Protein AF-A0A6L3N3D2-F1 (afdb_monomer_lite)

Foldseek 3Di:
DDPPPPPQPDDPDQLVPDDPVRLLVVLLVCVVVVHDPVNSQSSLVSNQWHFDPDADPVSRGTDTDGNPPD

Organism: NCBI:txid1503054

Radius of gyration: 12.75 Å; chains: 1; bounding box: 33×38×30 Å

Structure (mmCIF, N/CA/C/O backbone):
data_AF-A0A6L3N3D2-F1
#
_entry.id   AF-A0A6L3N3D2-F1
#
loop_
_atom_site.group_PDB
_atom_site.id
_atom_site.type_symbol
_atom_site.label_atom_id
_atom_site.label_alt_id
_atom_site.label_comp_id
_atom_site.label_asym_id
_atom_site.label_entity_id
_atom_site.label_seq_id
_atom_site.pdbx_PDB_ins_code
_atom_site.Cartn_x
_atom_site.Cartn_y
_atom_site.Cartn_z
_atom_site.occupancy
_atom_site.B_iso_or_equiv
_atom_site.auth_seq_id
_atom_site.auth_comp_id
_atom_site.auth_asym_id
_atom_site.auth_atom_id
_atom_site.pdbx_PDB_model_num
ATOM 1 N N . MET A 1 1 ? 15.387 -25.353 4.644 1.00 37.75 1 MET A N 1
ATOM 2 C CA . MET A 1 1 ? 14.199 -24.601 4.191 1.00 37.75 1 MET A CA 1
ATOM 3 C C . MET A 1 1 ? 13.964 -23.470 5.174 1.00 37.75 1 MET A C 1
ATOM 5 O O . MET A 1 1 ? 13.690 -23.758 6.330 1.00 37.75 1 MET A O 1
ATOM 9 N N . ALA A 1 2 ? 14.158 -22.217 4.765 1.00 47.06 2 ALA A N 1
ATOM 10 C CA . ALA A 1 2 ? 13.833 -21.070 5.605 1.00 47.06 2 ALA A CA 1
ATOM 11 C C . ALA A 1 2 ? 12.371 -20.699 5.351 1.00 47.06 2 ALA A C 1
ATOM 13 O O . ALA A 1 2 ? 12.046 -20.095 4.332 1.00 47.06 2 ALA A O 1
ATOM 14 N N . THR A 1 3 ? 11.478 -21.103 6.249 1.00 55.88 3 THR A N 1
ATOM 15 C CA . THR A 1 3 ? 10.139 -20.525 6.320 1.00 55.88 3 THR A CA 1
ATOM 16 C C . THR A 1 3 ? 10.342 -19.092 6.796 1.00 55.88 3 THR A C 1
ATOM 18 O O . THR A 1 3 ? 10.526 -18.854 7.987 1.00 55.88 3 THR A O 1
ATOM 21 N N . LEU A 1 4 ? 10.412 -18.135 5.865 1.00 53.94 4 LEU A N 1
ATOM 22 C CA . LEU A 1 4 ? 10.275 -16.721 6.194 1.00 53.94 4 LEU A CA 1
ATOM 23 C C . LEU A 1 4 ? 8.893 -16.588 6.823 1.00 53.94 4 LEU A C 1
ATOM 25 O O . LEU A 1 4 ? 7.878 -16.551 6.127 1.00 53.94 4 LEU A O 1
ATOM 29 N N . ALA A 1 5 ? 8.852 -16.615 8.154 1.00 49.81 5 ALA A N 1
ATOM 30 C CA . ALA A 1 5 ? 7.697 -16.176 8.898 1.00 49.81 5 ALA A CA 1
ATOM 31 C C . ALA A 1 5 ? 7.446 -14.751 8.415 1.00 49.81 5 ALA A C 1
ATOM 33 O O . ALA A 1 5 ? 8.196 -13.834 8.746 1.00 49.81 5 ALA A O 1
ATOM 34 N N . SER A 1 6 ? 6.446 -14.595 7.547 1.00 55.47 6 SER A N 1
ATOM 35 C CA . SER A 1 6 ? 5.875 -13.303 7.216 1.00 55.47 6 SER A CA 1
ATOM 36 C C . SER A 1 6 ? 5.326 -12.781 8.533 1.00 55.47 6 SER A C 1
ATOM 38 O O . SER A 1 6 ? 4.195 -13.086 8.910 1.00 55.47 6 SER A O 1
ATOM 40 N N . ALA A 1 7 ? 6.182 -12.116 9.311 1.00 56.84 7 ALA A N 1
ATOM 41 C CA . ALA A 1 7 ? 5.775 -11.438 10.518 1.00 56.84 7 ALA A CA 1
ATOM 42 C C . ALA A 1 7 ? 4.669 -10.497 10.063 1.00 56.84 7 ALA A C 1
ATOM 44 O O . ALA A 1 7 ? 4.900 -9.586 9.264 1.00 56.84 7 ALA A O 1
ATOM 45 N N . ALA A 1 8 ? 3.435 -10.806 10.458 1.00 57.94 8 ALA A N 1
ATOM 46 C CA . ALA A 1 8 ? 2.303 -9.992 10.087 1.00 57.94 8 ALA A CA 1
ATOM 47 C C . ALA A 1 8 ? 2.624 -8.583 10.577 1.00 57.94 8 ALA A C 1
ATOM 49 O O . ALA A 1 8 ? 2.759 -8.379 11.776 1.00 57.94 8 ALA A O 1
ATOM 50 N N . VAL A 1 9 ? 2.793 -7.638 9.649 1.00 63.34 9 VAL A N 1
ATOM 51 C CA . VAL A 1 9 ? 3.108 -6.240 9.973 1.00 63.34 9 VAL A CA 1
ATOM 52 C C . VAL A 1 9 ? 2.022 -5.712 10.906 1.00 63.34 9 VAL A C 1
ATOM 54 O O . VAL A 1 9 ? 0.920 -5.402 10.458 1.00 63.34 9 VAL A O 1
ATOM 57 N N . VAL A 1 10 ? 2.265 -5.700 12.212 1.00 68.00 10 VAL A N 1
ATOM 58 C CA . VAL A 1 10 ? 1.254 -5.248 13.163 1.00 68.00 10 VAL A CA 1
ATOM 59 C C . VAL A 1 10 ? 1.131 -3.746 12.969 1.00 68.00 10 VAL A C 1
ATOM 61 O O . VAL A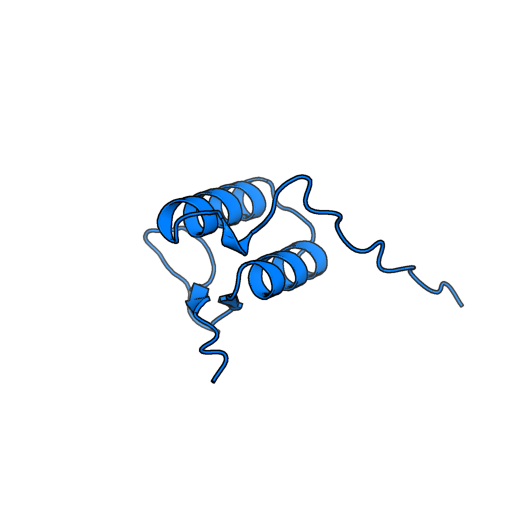 1 10 ? 2.059 -2.997 13.260 1.00 68.00 10 VAL A O 1
ATOM 64 N N . MET A 1 11 ? -0.002 -3.312 12.420 1.00 70.69 11 MET A N 1
ATOM 65 C CA . MET A 1 11 ? -0.321 -1.893 12.348 1.00 70.69 11 MET A CA 1
ATOM 66 C C . MET A 1 11 ? -0.651 -1.440 13.771 1.00 70.69 11 MET A C 1
ATOM 68 O O . MET A 1 11 ? -1.575 -1.995 14.367 1.00 70.69 11 MET A O 1
ATOM 72 N N . PRO A 1 12 ? 0.057 -0.447 14.338 1.00 74.81 12 PRO A N 1
ATOM 73 C CA . PRO A 1 12 ? -0.231 0.043 15.686 1.00 74.81 12 PRO A CA 1
ATOM 74 C C . PRO A 1 12 ? -1.532 0.864 15.749 1.00 74.81 12 PRO A C 1
ATOM 76 O O . PRO A 1 12 ? -1.896 1.383 16.800 1.00 74.81 12 PRO A O 1
ATOM 79 N N . PHE A 1 13 ? -2.226 1.006 14.621 1.00 78.06 13 PHE A N 1
ATOM 80 C CA . PHE A 1 13 ? -3.474 1.734 14.469 1.00 78.06 13 PHE A CA 1
ATOM 81 C C . PHE A 1 13 ? -4.472 0.906 13.660 1.00 78.06 13 PHE A C 1
ATOM 83 O O . PHE A 1 13 ? -4.096 0.057 12.852 1.00 78.06 13 PHE A O 1
ATOM 90 N N . ASP A 1 14 ? -5.755 1.201 13.852 1.00 79.12 14 ASP A N 1
ATOM 91 C CA . ASP A 1 14 ? -6.827 0.626 13.048 1.00 79.12 14 ASP A CA 1
ATOM 92 C C . ASP A 1 14 ? -6.888 1.332 11.677 1.00 79.12 14 ASP A C 1
ATOM 94 O O . ASP A 1 14 ? -7.245 2.517 11.613 1.00 79.12 14 ASP A O 1
ATOM 98 N N . PRO A 1 15 ? -6.556 0.645 10.568 1.00 74.00 15 PRO A N 1
ATOM 99 C CA . PRO A 1 15 ? -6.584 1.239 9.237 1.00 74.00 15 PRO A CA 1
ATOM 100 C C . PRO A 1 15 ? -7.996 1.663 8.816 1.00 74.00 15 PRO A C 1
ATOM 102 O O . PRO A 1 15 ? -8.126 2.610 8.038 1.00 74.00 15 PRO A O 1
ATOM 105 N N . ALA A 1 16 ? -9.053 1.034 9.347 1.00 74.50 16 ALA A N 1
ATOM 106 C CA . ALA A 1 16 ? -10.435 1.396 9.039 1.00 74.50 16 ALA A CA 1
ATOM 107 C C . ALA A 1 16 ? -10.801 2.793 9.566 1.00 74.50 16 ALA A C 1
ATOM 109 O O . ALA A 1 16 ? -11.619 3.480 8.956 1.00 74.50 16 ALA A O 1
ATOM 110 N N . ARG A 1 17 ? -10.146 3.248 10.643 1.00 83.12 17 ARG A N 1
ATOM 111 C CA . ARG A 1 17 ? -10.366 4.571 11.252 1.00 83.12 17 ARG A CA 1
ATOM 112 C C . ARG A 1 17 ? -9.629 5.707 10.545 1.00 83.12 17 ARG A C 1
ATOM 114 O O . ARG A 1 17 ? -9.917 6.871 10.810 1.00 83.12 17 ARG A O 1
ATOM 121 N N . LEU A 1 18 ? -8.685 5.398 9.656 1.00 83.69 18 LEU A N 1
ATOM 122 C CA . LEU A 1 18 ? -7.987 6.412 8.870 1.00 83.69 18 LEU A CA 1
ATOM 123 C C . LEU A 1 18 ? -8.852 6.878 7.698 1.00 83.69 18 LEU A C 1
ATOM 125 O O . LEU A 1 18 ? -9.397 6.051 6.958 1.00 83.69 18 LEU A O 1
ATOM 129 N N . SER A 1 19 ? -8.897 8.194 7.477 1.00 88.25 19 SER A N 1
ATOM 130 C CA . SER A 1 19 ? -9.438 8.768 6.243 1.00 88.25 19 SER A CA 1
ATOM 131 C C . SER A 1 19 ? -8.630 8.305 5.028 1.00 88.25 19 SER A C 1
ATOM 133 O O . SER A 1 19 ? -7.450 7.959 5.141 1.00 88.25 19 SER A O 1
ATOM 135 N N . LEU A 1 20 ? -9.249 8.310 3.846 1.00 85.19 20 LEU A N 1
ATOM 136 C CA . LEU A 1 20 ? -8.593 7.868 2.611 1.00 85.19 20 LEU A CA 1
ATOM 137 C C . LEU A 1 20 ? -7.293 8.635 2.334 1.00 85.19 20 LEU A C 1
ATOM 139 O O . LEU A 1 20 ? -6.292 8.015 1.970 1.00 85.19 20 LEU A O 1
ATOM 143 N N . ASP A 1 21 ? -7.281 9.944 2.588 1.00 87.75 21 ASP A N 1
ATOM 144 C CA . ASP A 1 21 ? -6.098 10.787 2.402 1.00 87.75 21 ASP A CA 1
ATOM 145 C C . ASP A 1 21 ? -4.953 10.378 3.327 1.00 87.75 21 ASP A C 1
ATOM 147 O O . ASP A 1 21 ? -3.818 10.241 2.874 1.00 87.75 21 ASP A O 1
ATOM 151 N N . LYS A 1 22 ? -5.249 10.071 4.598 1.00 89.62 22 LYS A N 1
ATOM 152 C CA . LYS A 1 22 ? -4.232 9.602 5.548 1.00 89.62 22 LYS A CA 1
ATOM 153 C C . LYS A 1 22 ? -3.667 8.238 5.182 1.00 89.62 22 LYS A C 1
ATOM 155 O O . LYS A 1 22 ? -2.472 8.012 5.356 1.00 89.62 22 LYS A O 1
ATOM 160 N N . ARG A 1 23 ? -4.478 7.345 4.612 1.00 90.00 23 ARG A N 1
ATOM 161 C CA . ARG A 1 23 ? -3.978 6.056 4.105 1.00 90.00 23 ARG A CA 1
ATOM 162 C C . ARG A 1 23 ? -3.028 6.246 2.920 1.00 90.00 23 ARG A C 1
ATOM 164 O O . ARG A 1 23 ? -1.990 5.592 2.866 1.00 90.00 23 ARG A O 1
ATOM 171 N N . ARG A 1 24 ? -3.357 7.152 1.991 1.00 88.62 24 ARG A N 1
ATOM 172 C CA . ARG A 1 24 ? -2.505 7.476 0.831 1.00 88.62 24 ARG A CA 1
ATOM 173 C C . ARG A 1 24 ? -1.204 8.150 1.252 1.00 88.62 24 ARG A C 1
ATOM 175 O O . ARG A 1 24 ? -0.145 7.785 0.753 1.00 88.62 24 ARG A O 1
ATOM 182 N N . GLU A 1 25 ? -1.277 9.103 2.177 1.00 90.50 25 GLU A N 1
ATOM 183 C CA . GLU A 1 25 ? -0.109 9.779 2.749 1.00 90.50 25 GLU A CA 1
ATOM 184 C C . GLU A 1 25 ? 0.835 8.775 3.424 1.00 90.50 25 GLU A C 1
ATOM 186 O O . GLU A 1 25 ? 2.035 8.780 3.156 1.00 90.50 25 GLU A O 1
ATOM 191 N N . TYR A 1 26 ? 0.287 7.855 4.222 1.00 90.56 26 TYR A N 1
ATOM 192 C CA . TYR A 1 26 ? 1.064 6.799 4.864 1.00 90.56 26 TYR A CA 1
ATOM 193 C C . TYR A 1 26 ? 1.752 5.875 3.848 1.00 90.56 26 TYR A C 1
ATOM 195 O O . TYR A 1 26 ? 2.944 5.604 3.968 1.00 90.56 26 TYR A O 1
ATOM 203 N N . LEU A 1 27 ? 1.041 5.442 2.802 1.00 91.12 27 LEU A N 1
ATOM 204 C CA . LEU A 1 27 ? 1.634 4.617 1.745 1.00 91.12 27 LEU A CA 1
ATOM 205 C C . LEU A 1 27 ? 2.733 5.363 0.976 1.00 91.12 27 LEU A C 1
ATOM 207 O O . LEU A 1 27 ? 3.789 4.789 0.727 1.00 91.12 27 LEU A O 1
ATOM 211 N N . ARG A 1 28 ? 2.555 6.656 0.684 1.00 92.12 28 ARG A N 1
ATOM 212 C CA . ARG A 1 28 ? 3.625 7.480 0.095 1.00 92.12 28 ARG A CA 1
ATOM 213 C C . ARG A 1 28 ? 4.856 7.549 0.996 1.00 92.12 28 ARG A C 1
ATOM 215 O O . ARG A 1 28 ? 5.974 7.492 0.493 1.00 92.12 28 ARG A O 1
ATOM 222 N N . ALA A 1 29 ? 4.667 7.666 2.310 1.00 91.94 29 ALA A N 1
ATOM 223 C CA . ALA A 1 29 ? 5.775 7.682 3.261 1.00 91.94 29 ALA A CA 1
ATOM 224 C C . ALA A 1 29 ? 6.544 6.350 3.264 1.00 91.94 29 ALA A C 1
ATOM 226 O O . ALA A 1 29 ? 7.770 6.365 3.210 1.00 91.94 29 ALA A O 1
ATOM 227 N N . LEU A 1 30 ? 5.839 5.2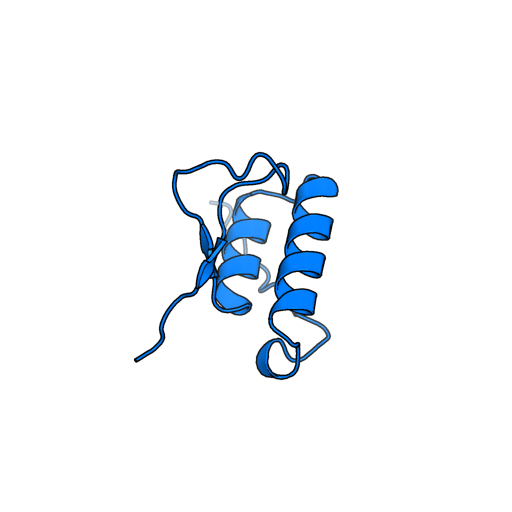12 3.252 1.00 91.12 30 LEU A N 1
ATOM 228 C CA . LEU A 1 30 ? 6.472 3.890 3.168 1.00 91.12 30 LEU A CA 1
ATOM 229 C C . LEU A 1 30 ? 7.226 3.683 1.853 1.00 91.12 30 LEU A C 1
ATOM 231 O O . LEU A 1 30 ? 8.328 3.148 1.866 1.00 91.12 30 LEU A O 1
ATOM 235 N N . TRP A 1 31 ? 6.656 4.131 0.733 1.00 90.94 31 TRP A N 1
ATOM 236 C CA . TRP A 1 31 ? 7.319 4.052 -0.567 1.00 90.94 31 TRP A CA 1
ATOM 237 C C . TRP A 1 31 ? 8.617 4.866 -0.592 1.00 90.94 31 TRP A C 1
ATOM 239 O O . TRP A 1 31 ? 9.663 4.370 -0.993 1.00 90.94 31 TRP A O 1
ATOM 249 N N . ARG A 1 32 ? 8.577 6.108 -0.091 1.00 90.81 32 ARG A N 1
ATOM 250 C CA . ARG A 1 32 ? 9.763 6.977 0.009 1.00 90.81 32 ARG A CA 1
ATOM 251 C C . ARG A 1 32 ? 10.834 6.438 0.952 1.00 90.81 32 ARG A C 1
ATOM 253 O O . ARG A 1 32 ? 11.997 6.788 0.795 1.00 90.81 32 ARG A O 1
ATOM 260 N N . ALA A 1 33 ? 10.441 5.630 1.932 1.00 91.56 33 ALA A N 1
ATOM 261 C CA . ALA A 1 33 ? 11.357 4.967 2.848 1.00 91.56 33 ALA A CA 1
ATOM 262 C C . ALA A 1 33 ? 11.995 3.695 2.256 1.00 91.56 33 ALA A C 1
ATOM 264 O O . ALA A 1 33 ? 12.719 3.018 2.979 1.00 91.56 33 ALA A O 1
ATOM 265 N N . ASP A 1 34 ? 11.727 3.376 0.982 1.00 89.75 34 ASP A N 1
ATOM 266 C CA . ASP A 1 34 ? 12.267 2.211 0.268 1.00 89.75 34 ASP A CA 1
ATOM 267 C C . ASP A 1 34 ? 12.050 0.893 1.033 1.00 89.75 34 ASP A C 1
ATOM 269 O O . ASP A 1 34 ? 12.923 0.035 1.163 1.00 89.75 34 ASP A O 1
ATOM 273 N N . ILE A 1 35 ? 10.858 0.763 1.622 1.00 87.06 35 ILE A N 1
ATOM 274 C CA . ILE A 1 35 ? 10.459 -0.438 2.354 1.00 87.06 35 ILE A CA 1
ATOM 275 C C . ILE A 1 35 ? 10.380 -1.615 1.383 1.00 87.06 35 ILE A C 1
ATOM 277 O O . ILE A 1 35 ? 9.932 -1.462 0.247 1.00 87.06 35 ILE A O 1
ATOM 281 N N . ASP A 1 36 ? 10.736 -2.805 1.879 1.00 89.50 36 ASP A N 1
ATOM 282 C CA . ASP A 1 36 ? 10.628 -4.058 1.136 1.00 89.50 36 ASP A CA 1
ATOM 2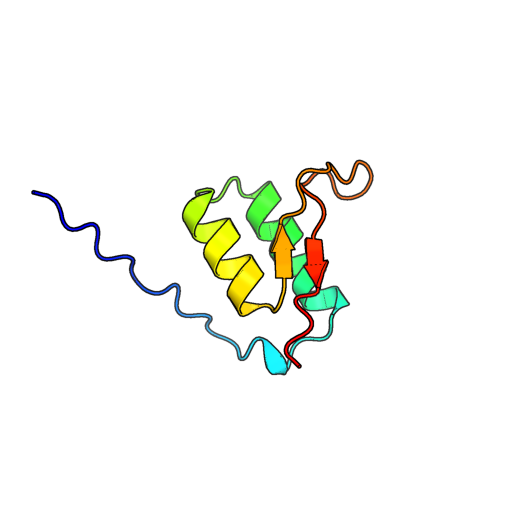83 C C . ASP A 1 36 ? 9.309 -4.140 0.326 1.00 89.50 36 ASP A C 1
ATOM 285 O O . ASP A 1 36 ? 8.218 -3.958 0.891 1.00 89.50 36 ASP A O 1
ATOM 289 N N . PRO A 1 37 ? 9.375 -4.429 -0.987 1.00 85.69 37 PRO A N 1
ATOM 290 C CA . PRO A 1 37 ? 8.198 -4.417 -1.847 1.00 85.69 37 PRO A CA 1
ATOM 291 C C . PRO A 1 37 ? 7.076 -5.357 -1.392 1.00 85.69 37 PRO A C 1
ATOM 293 O O . PRO A 1 37 ? 5.899 -5.019 -1.537 1.00 85.69 37 PRO A O 1
ATOM 296 N N . PHE A 1 38 ? 7.390 -6.520 -0.808 1.00 87.44 38 PHE A N 1
ATOM 297 C CA . PHE A 1 38 ? 6.369 -7.449 -0.316 1.00 87.44 38 PHE A CA 1
ATOM 298 C C . PHE A 1 38 ? 5.677 -6.907 0.937 1.00 87.44 38 PHE A C 1
ATOM 300 O O . PHE A 1 38 ? 4.450 -7.009 1.062 1.00 87.44 38 PHE A O 1
ATOM 307 N N . VAL A 1 39 ? 6.439 -6.279 1.836 1.00 87.50 39 VAL A N 1
ATOM 308 C CA . VAL A 1 39 ? 5.906 -5.571 3.012 1.00 87.50 39 VAL A CA 1
ATOM 309 C C . VAL A 1 39 ? 4.997 -4.417 2.585 1.00 87.50 39 VAL A C 1
ATOM 311 O O . VAL A 1 39 ? 3.900 -4.253 3.136 1.00 87.50 39 VAL A O 1
ATOM 314 N N . PHE A 1 40 ? 5.404 -3.651 1.572 1.00 90.56 40 PHE A N 1
ATOM 315 C CA . PHE A 1 40 ? 4.613 -2.553 1.026 1.00 90.56 40 PHE A CA 1
ATOM 316 C C . PHE A 1 40 ? 3.290 -3.039 0.419 1.00 90.56 40 PHE A C 1
ATOM 318 O O . PHE A 1 40 ? 2.225 -2.542 0.789 1.00 90.56 40 PHE A O 1
ATOM 325 N N . VAL A 1 41 ? 3.325 -4.062 -0.444 1.00 89.31 41 VAL A N 1
ATOM 326 C CA . VAL A 1 41 ? 2.119 -4.653 -1.059 1.00 89.31 41 VAL A CA 1
ATOM 327 C C . VAL A 1 41 ? 1.157 -5.179 0.011 1.00 89.31 41 VAL A C 1
ATOM 329 O O . VAL A 1 41 ? -0.051 -4.933 -0.057 1.00 89.31 41 VAL A O 1
ATOM 332 N N . GLY A 1 42 ? 1.675 -5.888 1.018 1.00 89.31 42 GLY A N 1
ATOM 333 C CA . GLY A 1 42 ? 0.869 -6.396 2.130 1.00 89.31 42 GLY A CA 1
ATOM 334 C C . GLY A 1 42 ? 0.208 -5.273 2.933 1.00 89.31 42 GLY A C 1
ATOM 335 O O . GLY A 1 42 ? -0.966 -5.368 3.300 1.00 89.31 42 GLY A O 1
ATOM 336 N N . THR A 1 43 ? 0.937 -4.181 3.146 1.00 89.62 43 THR A N 1
ATOM 337 C CA . THR A 1 43 ? 0.446 -2.980 3.828 1.00 89.62 43 THR A CA 1
ATOM 338 C C . THR A 1 43 ? -0.636 -2.263 3.022 1.00 89.62 43 THR A C 1
ATOM 340 O O . THR A 1 43 ? -1.695 -1.952 3.570 1.00 89.62 43 THR A O 1
ATOM 343 N N . ALA A 1 44 ? -0.424 -2.062 1.719 1.00 90.88 44 ALA A N 1
ATOM 344 C CA . ALA A 1 44 ? -1.411 -1.461 0.823 1.00 90.88 44 ALA A CA 1
ATOM 345 C C . ALA A 1 44 ? -2.731 -2.242 0.843 1.00 90.88 44 ALA A C 1
ATOM 347 O O . ALA A 1 44 ? -3.790 -1.648 1.053 1.00 90.88 44 ALA A O 1
ATOM 348 N N . ARG A 1 45 ? -2.668 -3.579 0.756 1.00 89.56 45 ARG A N 1
ATOM 349 C CA . ARG A 1 45 ? -3.857 -4.445 0.827 1.00 89.56 45 ARG A CA 1
ATOM 350 C C . ARG A 1 45 ? -4.624 -4.286 2.134 1.00 89.56 45 ARG A C 1
ATOM 352 O O . ARG A 1 45 ? -5.844 -4.162 2.105 1.00 89.56 45 ARG A O 1
ATOM 359 N N . ARG A 1 46 ? -3.930 -4.222 3.275 1.00 87.12 46 ARG A N 1
ATOM 360 C CA . ARG A 1 46 ? -4.562 -3.998 4.592 1.00 87.12 46 ARG A CA 1
ATOM 361 C C . ARG A 1 46 ? -5.219 -2.626 4.724 1.00 87.12 46 ARG A C 1
ATOM 363 O O . ARG A 1 46 ? -6.182 -2.487 5.469 1.00 87.12 46 ARG A O 1
ATOM 370 N N . LEU A 1 47 ? -4.729 -1.627 3.993 1.00 88.94 47 LEU A N 1
ATOM 371 C CA . LEU A 1 47 ? -5.328 -0.291 3.932 1.00 88.94 47 LEU A CA 1
ATOM 372 C C . LEU A 1 47 ? -6.486 -0.195 2.923 1.00 88.94 47 LEU A C 1
ATOM 374 O O . LEU A 1 47 ? -7.100 0.871 2.806 1.00 88.94 47 LEU A O 1
ATOM 378 N N . GLY A 1 48 ? -6.811 -1.298 2.240 1.00 89.00 48 GLY A N 1
ATOM 379 C CA . GLY A 1 48 ? -7.880 -1.379 1.248 1.00 89.00 48 GLY A CA 1
ATOM 380 C C . GLY A 1 48 ? -7.437 -0.985 -0.159 1.00 89.00 48 GLY A C 1
ATOM 381 O O . GLY A 1 48 ? -8.258 -0.499 -0.929 1.00 89.00 48 GLY A O 1
ATOM 382 N N . TYR A 1 49 ? -6.157 -1.163 -0.497 1.00 90.69 49 TYR A N 1
ATOM 383 C CA . TYR A 1 49 ? -5.609 -0.820 -1.808 1.00 90.69 49 TYR A CA 1
ATOM 384 C C . TYR A 1 49 ? -4.918 -2.001 -2.489 1.00 90.69 49 TYR A C 1
ATOM 386 O O . TYR A 1 49 ? -4.190 -2.778 -1.874 1.00 90.69 49 TYR A O 1
ATOM 394 N N . ALA A 1 50 ? -5.108 -2.096 -3.798 1.00 90.25 50 ALA A N 1
ATOM 395 C CA . ALA A 1 50 ? -4.295 -2.892 -4.696 1.00 90.25 50 ALA A CA 1
ATOM 396 C C . ALA A 1 50 ? -3.322 -1.971 -5.438 1.00 90.25 50 ALA A C 1
ATOM 398 O O . ALA A 1 50 ? -3.615 -0.800 -5.686 1.00 90.25 50 ALA A O 1
ATOM 399 N N . LEU A 1 51 ? -2.165 -2.508 -5.809 1.00 88.31 51 LEU A N 1
ATOM 400 C CA . LEU A 1 51 ? -1.219 -1.807 -6.670 1.00 88.31 51 LEU A CA 1
ATOM 401 C C . LEU A 1 51 ? -1.630 -2.024 -8.121 1.00 88.31 51 LEU A C 1
ATOM 403 O O . LEU A 1 51 ? -1.781 -3.163 -8.561 1.00 88.31 51 LEU A O 1
ATOM 407 N N . GLY A 1 52 ? -1.834 -0.931 -8.846 1.00 84.25 52 GLY A N 1
ATOM 408 C CA . GLY A 1 52 ? -2.008 -0.960 -10.289 1.00 84.25 52 GLY A CA 1
ATOM 409 C C . GLY A 1 52 ? -0.664 -1.129 -10.996 1.00 84.25 52 GLY A C 1
ATOM 410 O O . GLY A 1 52 ? 0.376 -0.717 -10.489 1.00 84.25 52 GLY A O 1
ATOM 411 N N . CYS A 1 53 ? -0.689 -1.671 -12.213 1.00 82.19 53 CYS A N 1
ATOM 412 C CA . CYS A 1 53 ? 0.488 -1.773 -13.088 1.00 82.19 53 CYS A CA 1
ATOM 413 C C . CYS A 1 53 ? 0.905 -0.430 -13.721 1.00 82.19 53 CYS A C 1
ATOM 415 O O . CYS A 1 53 ? 1.736 -0.407 -14.624 1.00 82.19 53 CYS A O 1
ATOM 417 N N . HIS A 1 54 ? 0.311 0.676 -13.274 1.00 87.50 54 HIS A N 1
ATOM 418 C CA . HIS A 1 54 ? 0.576 2.020 -13.768 1.00 87.50 54 HIS A CA 1
ATOM 419 C C . HIS A 1 54 ? 1.372 2.806 -12.733 1.00 87.50 54 HIS A C 1
ATOM 421 O O . HIS A 1 54 ? 1.240 2.584 -11.528 1.00 87.50 54 HIS A O 1
ATOM 427 N N . TRP A 1 55 ? 2.168 3.752 -13.216 1.00 88.69 55 TRP A N 1
ATOM 428 C CA . TRP A 1 55 ? 2.922 4.670 -12.377 1.00 88.69 55 TRP A CA 1
ATOM 429 C C . TRP A 1 55 ? 2.159 5.983 -12.195 1.00 88.69 55 TRP A C 1
ATOM 431 O O . TRP A 1 55 ? 1.697 6.567 -13.174 1.00 88.69 55 TRP A O 1
ATOM 441 N N . ASP A 1 56 ? 2.030 6.442 -10.953 1.00 88.50 56 ASP A N 1
ATOM 442 C CA . ASP A 1 56 ? 1.505 7.765 -10.618 1.00 88.50 56 ASP A CA 1
ATOM 443 C C . ASP A 1 56 ? 2.682 8.751 -10.579 1.00 88.50 56 ASP A C 1
ATOM 445 O O . ASP A 1 56 ? 3.509 8.720 -9.663 1.00 88.50 56 ASP A O 1
ATOM 449 N N . ALA A 1 57 ? 2.784 9.603 -11.604 1.00 87.69 57 ALA A N 1
ATOM 450 C CA . ALA A 1 57 ? 3.873 10.569 -11.737 1.00 87.69 57 ALA A CA 1
ATOM 451 C C . ALA A 1 57 ? 3.835 11.661 -10.655 1.00 87.69 57 ALA A C 1
ATOM 453 O O . ALA A 1 57 ?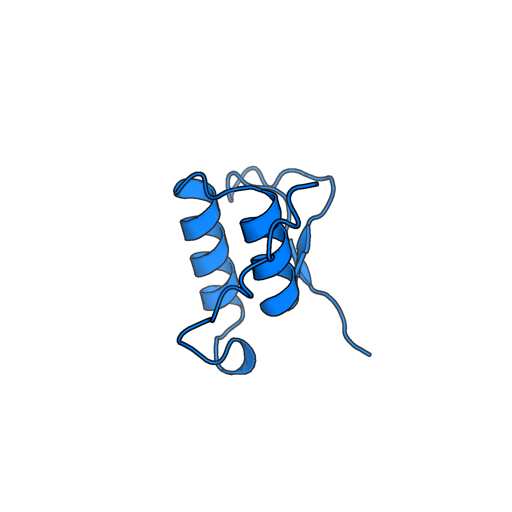 4.893 12.090 -10.197 1.00 87.69 57 ALA A O 1
ATOM 454 N N . ASP A 1 58 ? 2.644 12.055 -10.200 1.00 86.81 58 ASP A N 1
ATOM 455 C CA . ASP A 1 58 ? 2.474 13.089 -9.175 1.00 86.81 58 ASP A CA 1
ATOM 456 C C . ASP A 1 58 ? 2.819 12.546 -7.784 1.00 86.81 58 ASP A C 1
ATOM 458 O O . ASP A 1 58 ? 3.393 13.240 -6.940 1.00 86.81 58 ASP A O 1
ATOM 462 N N . ALA A 1 59 ? 2.479 11.280 -7.525 1.00 83.62 59 ALA A N 1
ATOM 463 C CA . ALA A 1 59 ? 2.810 10.615 -6.269 1.00 83.62 59 ALA A CA 1
ATOM 464 C C . ALA A 1 59 ? 4.231 10.034 -6.237 1.00 83.62 59 ALA A C 1
ATOM 466 O O . ALA A 1 59 ? 4.748 9.783 -5.144 1.00 83.62 59 ALA A O 1
ATOM 467 N N . GLY A 1 60 ? 4.847 9.806 -7.401 1.00 87.44 60 GLY A N 1
ATOM 468 C CA . GLY A 1 60 ? 6.158 9.173 -7.529 1.00 87.44 60 GLY A CA 1
ATOM 469 C C . G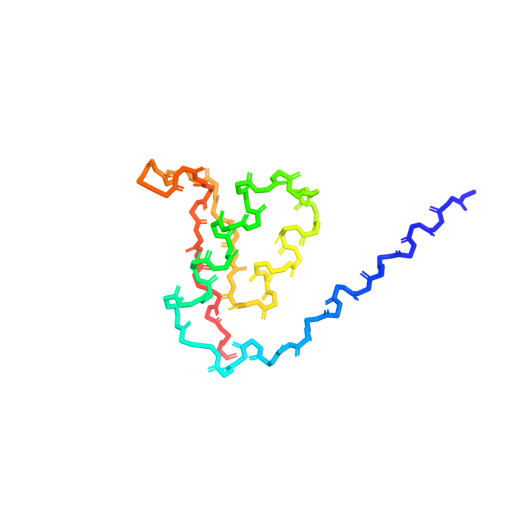LY A 1 60 ? 6.171 7.718 -7.053 1.00 87.44 60 GLY A C 1
ATOM 470 O O . GLY A 1 60 ? 7.167 7.276 -6.481 1.00 87.44 60 GLY A O 1
ATOM 471 N N . MET A 1 61 ? 5.061 6.998 -7.232 1.00 89.56 61 MET A N 1
ATOM 472 C CA . MET A 1 61 ? 4.886 5.604 -6.807 1.00 89.56 61 MET A CA 1
ATOM 473 C C . MET A 1 61 ? 3.880 4.877 -7.718 1.00 89.56 61 MET A C 1
ATOM 475 O O . MET A 1 61 ? 3.191 5.531 -8.502 1.00 89.56 61 MET A O 1
ATOM 479 N N . PRO A 1 62 ? 3.729 3.543 -7.633 1.00 88.69 62 PRO A N 1
ATOM 480 C CA . PRO A 1 62 ? 2.682 2.843 -8.371 1.00 88.69 62 PRO A CA 1
ATOM 481 C C . PRO A 1 62 ? 1.276 3.311 -7.962 1.00 88.69 62 PRO A C 1
ATOM 483 O O . PRO A 1 62 ? 1.019 3.611 -6.793 1.00 88.69 62 PRO A O 1
ATOM 486 N N . VAL A 1 63 ? 0.347 3.337 -8.919 1.00 90.69 63 VAL A N 1
ATOM 487 C CA . VAL A 1 63 ? -1.044 3.756 -8.692 1.00 90.69 63 VAL A CA 1
ATOM 488 C C . VAL A 1 63 ? -1.701 2.867 -7.633 1.00 90.69 63 VAL A C 1
ATOM 490 O O . VAL A 1 63 ? -1.695 1.640 -7.738 1.00 90.69 63 VAL A O 1
ATOM 493 N N . LEU A 1 64 ? -2.334 3.487 -6.636 1.00 90.00 64 LEU A N 1
ATOM 494 C CA . LEU A 1 64 ? -3.135 2.790 -5.629 1.00 90.00 64 LEU A CA 1
ATOM 495 C C . LEU A 1 64 ? -4.596 2.720 -6.073 1.00 90.00 64 LEU A C 1
ATOM 497 O O . LEU A 1 64 ? -5.298 3.731 -6.10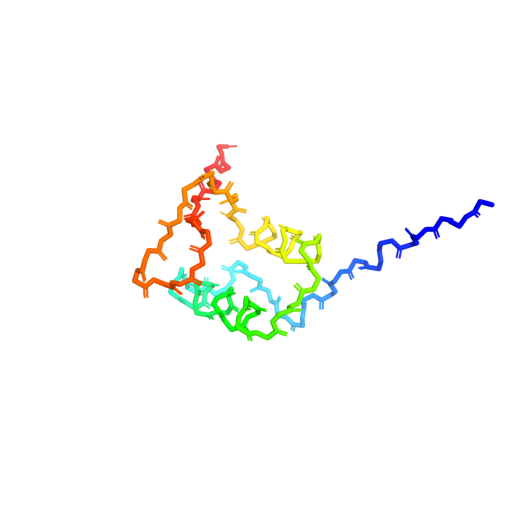2 1.00 90.00 64 LEU A O 1
ATOM 501 N N . THR A 1 65 ? -5.070 1.514 -6.373 1.00 89.31 65 THR A N 1
ATOM 502 C CA . THR A 1 65 ? -6.466 1.258 -6.747 1.00 89.31 65 THR A CA 1
ATOM 503 C C . THR A 1 65 ? -7.244 0.807 -5.513 1.00 89.31 65 THR A C 1
ATOM 505 O O . THR A 1 65 ? -6.829 -0.166 -4.880 1.00 89.31 65 THR A O 1
ATOM 508 N N . PRO A 1 66 ? -8.345 1.474 -5.124 1.00 86.25 66 PRO A N 1
ATOM 509 C CA . PRO A 1 66 ? -9.180 1.012 -4.020 1.00 86.25 66 PRO A CA 1
ATOM 510 C C . PRO A 1 66 ? -9.690 -0.409 -4.281 1.00 86.25 66 PRO A C 1
ATOM 512 O O . PRO A 1 66 ? -10.221 -0.696 -5.353 1.00 86.25 66 PRO A O 1
ATOM 515 N N . ILE A 1 67 ? -9.545 -1.296 -3.301 1.00 85.19 67 ILE A N 1
ATOM 516 C CA . ILE A 1 67 ? -10.179 -2.612 -3.323 1.00 85.19 67 ILE A CA 1
ATOM 517 C C . ILE A 1 67 ? -11.620 -2.387 -2.881 1.00 85.19 67 ILE A C 1
ATOM 519 O O . ILE A 1 67 ? -11.886 -2.155 -1.702 1.00 85.19 67 ILE A O 1
ATOM 523 N N . VAL A 1 68 ? -12.550 -2.423 -3.833 1.00 68.44 68 VAL A N 1
ATOM 524 C CA . VAL A 1 68 ? -13.977 -2.481 -3.518 1.00 68.44 68 VAL A CA 1
ATOM 525 C C . VAL A 1 68 ? -14.240 -3.869 -2.934 1.00 68.44 68 VAL A C 1
ATOM 527 O O . VAL A 1 68 ? -14.329 -4.854 -3.661 1.00 68.44 68 VAL A O 1
ATOM 530 N N . LEU A 1 69 ? -14.276 -3.962 -1.605 1.00 54.91 69 LEU A N 1
ATOM 531 C CA . LEU A 1 69 ? -14.820 -5.125 -0.912 1.00 54.91 69 LEU A CA 1
ATOM 532 C C . LEU A 1 69 ? -16.345 -4.992 -0.984 1.00 54.91 69 LEU A C 1
ATOM 534 O O . LEU A 1 69 ? -16.926 -4.216 -0.228 1.00 54.91 69 LEU A O 1
ATOM 538 N N . HIS A 1 70 ? -16.948 -5.657 -1.972 1.00 46.88 70 HIS A N 1
ATOM 539 C CA . HIS A 1 70 ? -18.388 -5.915 -1.998 1.00 46.88 70 HIS A CA 1
ATOM 540 C C . HIS A 1 70 ? -18.777 -6.884 -0.881 1.00 46.88 70 HIS A C 1
ATOM 542 O O . HIS A 1 70 ? -17.984 -7.819 -0.620 1.00 46.88 70 HIS A O 1
#

pLDDT: mean 81.16, std 13.64, range [37.75, 92.12]

Secondary structure (DSSP, 8-state):
-----------SS-GGGS-HHHHHHHHHHHHHTT--HHHHHHHHHHTTEEEEEEEETTTTEEEEEE----

Sequence (70 aa):
MATLASAAVVMPFDPARLSLDKRREYLRALWRADIDPFVFVGTARRLGYALGCHWDADAGMPVLTPIVLH